Protein AF-A0A950CGV7-F1 (afdb_monomer_lite)

Sequence (73 aa):
MYTQALDTQGKEPAPAPGGETSALAQRFQARVDAEEKVEPKDWMPEAYRQTLIRQISQHAHSEIVGMLPEGNW

Radius of gyration: 18.68 Å; chains: 1; bounding box: 38×39×49 Å

Structure (mmCIF, N/CA/C/O backbone):
data_AF-A0A950CGV7-F1
#
_entry.id   AF-A0A950CGV7-F1
#
loop_
_atom_site.group_PDB
_atom_site.id
_atom_site.type_symbol
_atom_site.label_atom_id
_atom_site.label_alt_id
_atom_site.label_comp_id
_atom_site.label_asym_id
_atom_site.label_entity_id
_atom_site.label_seq_id
_atom_site.pdbx_PDB_ins_code
_atom_site.Cartn_x
_atom_site.Cartn_y
_atom_site.Cartn_z
_atom_site.occupancy
_atom_site.B_iso_or_equiv
_atom_site.auth_seq_id
_atom_site.auth_comp_id
_atom_site.auth_asym_id
_atom_site.auth_atom_id
_atom_site.pdbx_PDB_model_num
ATOM 1 N N . MET A 1 1 ? 23.400 -27.702 5.711 1.00 41.00 1 MET A N 1
ATOM 2 C CA . MET A 1 1 ? 23.727 -26.581 6.616 1.00 41.00 1 MET A CA 1
ATOM 3 C C . MET A 1 1 ? 22.419 -26.013 7.153 1.00 41.00 1 MET A C 1
ATOM 5 O O . MET A 1 1 ? 21.836 -25.140 6.532 1.00 41.00 1 MET A O 1
ATOM 9 N N . TYR A 1 2 ? 21.901 -26.607 8.230 1.00 46.38 2 TYR A N 1
ATOM 10 C CA . TYR A 1 2 ? 20.627 -26.257 8.870 1.00 46.38 2 TYR A CA 1
ATOM 11 C C . TYR A 1 2 ? 20.957 -25.686 10.253 1.00 46.38 2 TYR A C 1
ATOM 13 O O . TYR A 1 2 ? 21.108 -26.438 11.208 1.00 46.38 2 TYR A O 1
ATOM 21 N N . THR A 1 3 ? 21.156 -24.373 10.353 1.00 51.09 3 THR A N 1
ATOM 22 C CA . THR A 1 3 ? 21.409 -23.705 11.648 1.00 51.09 3 THR A CA 1
ATOM 23 C C . THR A 1 3 ? 20.664 -22.382 11.812 1.00 51.09 3 THR A C 1
ATOM 25 O O . THR A 1 3 ? 20.786 -21.749 12.849 1.00 51.09 3 THR A O 1
ATOM 28 N N . GLN A 1 4 ? 19.824 -21.980 10.855 1.00 49.72 4 GLN A N 1
ATOM 29 C CA . GLN A 1 4 ? 19.076 -20.716 10.927 1.00 49.72 4 GLN A CA 1
ATOM 30 C C . GLN A 1 4 ? 17.657 -20.853 11.513 1.00 49.72 4 GLN A C 1
ATOM 32 O O . GLN A 1 4 ? 16.848 -19.942 11.385 1.00 49.72 4 GLN A O 1
ATOM 37 N N . ALA A 1 5 ? 17.335 -21.991 12.138 1.00 49.41 5 ALA A N 1
ATOM 38 C CA . ALA A 1 5 ? 15.995 -22.277 12.664 1.00 49.41 5 ALA A CA 1
ATOM 39 C C . ALA A 1 5 ? 15.857 -22.103 14.192 1.00 49.41 5 ALA A C 1
ATOM 41 O O . ALA A 1 5 ? 14.803 -22.422 14.731 1.00 49.41 5 ALA A O 1
ATOM 42 N N . LEU A 1 6 ? 16.890 -21.620 14.898 1.00 47.69 6 LEU A N 1
ATOM 43 C CA . LEU A 1 6 ? 16.899 -21.576 16.372 1.00 47.69 6 LEU A CA 1
ATOM 44 C C . LEU A 1 6 ? 16.782 -20.179 17.009 1.00 47.69 6 LEU A C 1
ATOM 46 O O . LEU A 1 6 ? 16.596 -20.109 18.217 1.00 47.69 6 LEU A O 1
ATOM 50 N N . ASP A 1 7 ? 16.775 -19.085 16.243 1.00 49.94 7 ASP A N 1
ATOM 51 C CA . ASP A 1 7 ? 16.734 -17.719 16.811 1.00 49.94 7 ASP A CA 1
ATOM 52 C C . ASP A 1 7 ? 15.336 -17.067 16.855 1.00 49.94 7 ASP A C 1
ATOM 54 O O . ASP A 1 7 ? 15.209 -15.866 17.088 1.00 49.94 7 ASP A O 1
ATOM 58 N N . THR A 1 8 ? 14.255 -17.822 16.636 1.00 54.03 8 THR A N 1
ATOM 59 C CA . THR A 1 8 ? 12.885 -17.260 16.617 1.00 54.03 8 THR A CA 1
ATOM 60 C C . THR A 1 8 ? 12.097 -17.451 17.912 1.00 54.03 8 THR A C 1
ATOM 62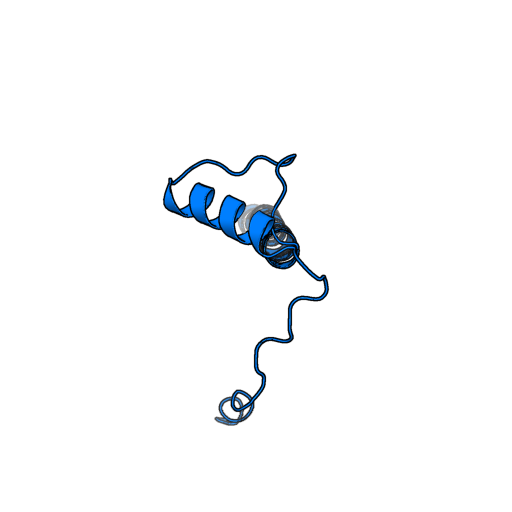 O O . THR A 1 8 ? 10.958 -16.995 18.002 1.00 54.03 8 THR A O 1
ATOM 65 N N . GLN A 1 9 ? 12.682 -18.058 18.949 1.00 50.19 9 GLN A N 1
ATOM 66 C CA . GLN A 1 9 ? 12.025 -18.154 20.254 1.00 50.19 9 GLN A CA 1
ATOM 67 C C . GLN A 1 9 ? 12.376 -16.951 21.134 1.00 50.19 9 GLN A C 1
ATOM 69 O O . GLN A 1 9 ? 13.469 -16.864 21.682 1.00 50.19 9 GLN A O 1
ATOM 74 N N . GLY A 1 10 ? 11.417 -16.036 21.290 1.00 46.94 10 GLY A N 1
ATOM 75 C CA . GLY A 1 10 ? 11.417 -15.078 22.401 1.00 46.94 10 GLY A CA 1
ATOM 76 C C . GLY A 1 10 ? 11.564 -13.603 22.045 1.00 46.94 10 GLY A C 1
ATOM 77 O O . GLY A 1 10 ? 11.657 -12.785 22.956 1.00 46.94 10 GLY A O 1
ATOM 78 N N . LYS A 1 11 ? 11.540 -13.216 20.765 1.00 43.44 11 LYS A N 1
ATOM 79 C CA . LYS A 1 11 ? 11.340 -11.803 20.428 1.00 43.44 11 LYS A CA 1
ATOM 80 C C . LYS A 1 11 ? 9.851 -11.548 20.277 1.00 43.44 11 LYS A C 1
ATOM 82 O O . LYS A 1 11 ? 9.317 -11.589 19.171 1.00 43.44 11 LYS A O 1
ATOM 87 N N . GLU A 1 12 ? 9.187 -11.311 21.410 1.00 43.06 12 GLU A N 1
ATOM 88 C CA . GLU A 1 12 ? 7.927 -10.568 21.391 1.00 43.06 12 GLU A CA 1
ATOM 89 C C . GLU A 1 12 ? 8.132 -9.362 20.463 1.00 43.06 12 GLU A C 1
ATOM 91 O O . GLU A 1 12 ? 9.189 -8.715 20.546 1.00 43.06 12 GLU A O 1
ATOM 96 N N . PRO A 1 13 ? 7.213 -9.099 19.515 1.00 54.22 13 PRO A N 1
ATOM 97 C CA . PRO A 1 13 ? 7.344 -7.931 18.666 1.00 54.22 13 PRO A CA 1
ATOM 98 C C . PRO A 1 13 ? 7.483 -6.738 19.604 1.00 54.22 13 PRO A C 1
ATOM 100 O O . PRO A 1 13 ? 6.611 -6.502 20.440 1.00 54.22 13 PRO A O 1
ATOM 103 N N . ALA A 1 14 ? 8.635 -6.065 19.526 1.00 50.12 14 ALA A N 1
ATOM 104 C CA . ALA A 1 14 ? 8.929 -4.918 20.368 1.00 50.12 14 ALA A CA 1
ATOM 105 C C . ALA A 1 14 ? 7.706 -3.991 20.342 1.00 50.12 14 ALA A C 1
ATOM 107 O O . ALA A 1 14 ? 7.174 -3.769 19.246 1.00 50.12 14 ALA A O 1
ATOM 108 N N . PRO A 1 15 ? 7.233 -3.489 21.501 1.00 51.47 15 PRO A N 1
ATOM 109 C CA . PRO A 1 15 ? 6.110 -2.567 21.512 1.00 51.47 15 PRO A CA 1
ATOM 110 C C . PRO A 1 15 ? 6.445 -1.450 20.531 1.00 51.47 15 PRO A C 1
ATOM 112 O O . PRO A 1 15 ? 7.539 -0.879 20.593 1.00 51.47 15 PRO A O 1
ATOM 115 N N . ALA A 1 16 ? 5.548 -1.236 19.564 1.00 53.12 16 ALA A N 1
ATOM 116 C CA . ALA A 1 16 ? 5.742 -0.251 18.515 1.00 53.12 16 ALA A CA 1
ATOM 117 C C . ALA A 1 16 ? 6.217 1.065 19.161 1.00 53.12 16 ALA A C 1
ATOM 119 O O . ALA A 1 16 ? 5.621 1.503 20.152 1.00 53.12 16 ALA A O 1
ATOM 120 N N . PRO A 1 17 ? 7.322 1.667 18.687 1.00 46.22 17 PRO A N 1
ATOM 121 C CA . PRO A 1 17 ? 7.867 2.857 19.313 1.00 46.22 17 PRO A CA 1
ATOM 122 C C . PRO A 1 17 ? 6.929 4.025 19.011 1.00 46.22 17 PRO A C 1
ATOM 124 O O . PRO A 1 17 ? 6.957 4.608 17.934 1.00 46.22 17 PRO A O 1
ATOM 127 N N . GLY A 1 18 ? 6.068 4.334 19.973 1.00 49.94 18 GLY A N 1
ATOM 128 C CA . GLY A 1 18 ? 5.089 5.407 19.893 1.00 49.94 18 GLY A CA 1
ATOM 129 C C . GLY A 1 18 ? 3.821 4.969 20.598 1.00 49.94 18 GLY A C 1
ATOM 130 O O . GLY A 1 18 ? 3.183 4.009 20.183 1.00 49.94 18 GLY A O 1
ATOM 131 N N . GLY A 1 19 ? 3.462 5.647 21.687 1.00 49.34 19 GLY A N 1
ATOM 132 C CA . GLY A 1 19 ? 2.181 5.444 22.353 1.00 49.34 19 GLY A CA 1
ATOM 133 C C . GLY A 1 19 ? 1.041 5.852 21.425 1.00 49.34 19 GLY A C 1
ATOM 134 O O . GLY A 1 19 ? 0.535 6.968 21.513 1.00 49.34 19 GLY A O 1
ATOM 135 N N . GLU A 1 20 ? 0.657 4.969 20.506 1.00 55.47 20 GLU A N 1
ATOM 136 C CA . GLU A 1 20 ? -0.551 5.127 19.718 1.00 55.47 20 GLU A CA 1
ATOM 137 C C . GLU A 1 20 ? -1.723 5.116 20.692 1.00 55.47 20 GLU A C 1
ATOM 139 O O . GLU A 1 20 ? -1.913 4.186 21.480 1.00 55.47 20 GLU A O 1
ATOM 144 N N . THR A 1 21 ? -2.506 6.193 20.693 1.00 63.81 21 THR A N 1
ATOM 145 C CA . THR A 1 21 ? -3.738 6.202 21.473 1.00 63.81 21 THR A CA 1
ATOM 146 C C . THR A 1 21 ? -4.614 5.085 20.918 1.00 63.81 21 THR A C 1
ATOM 148 O O . THR A 1 21 ? -4.964 5.124 19.741 1.00 63.81 21 THR A O 1
ATOM 151 N N . SER A 1 22 ? -4.970 4.107 21.756 1.00 77.38 22 SER A N 1
ATOM 152 C CA . SER A 1 22 ? -5.774 2.928 21.384 1.00 77.38 22 SER A CA 1
ATOM 153 C C . SER A 1 22 ? -6.982 3.271 20.490 1.00 77.38 22 SER A C 1
ATOM 155 O O . SER A 1 22 ? -7.301 2.534 19.564 1.00 77.38 22 SER A O 1
ATOM 157 N N . ALA A 1 23 ? -7.589 4.449 20.677 1.00 88.94 23 ALA A N 1
ATOM 158 C CA . ALA A 1 23 ? -8.686 4.951 19.852 1.00 88.94 23 ALA A CA 1
ATOM 159 C C . ALA A 1 23 ? -8.329 5.213 18.370 1.00 88.94 23 ALA A C 1
ATOM 161 O O . ALA A 1 23 ? -9.138 4.921 17.491 1.00 88.94 23 ALA A O 1
ATOM 162 N N . LEU A 1 24 ? -7.144 5.758 18.066 1.00 91.12 24 LEU A N 1
ATOM 163 C CA . LEU A 1 24 ? -6.715 6.000 16.681 1.00 91.12 24 LEU A CA 1
ATOM 164 C C . LEU A 1 24 ? -6.443 4.677 15.960 1.00 91.12 24 LEU A C 1
ATOM 166 O O . LEU A 1 24 ? -6.927 4.483 14.845 1.00 91.12 24 LEU A O 1
ATOM 170 N N . ALA A 1 25 ? -5.757 3.747 16.630 1.00 91.38 25 ALA A N 1
ATOM 171 C CA . ALA A 1 25 ? -5.504 2.405 16.112 1.00 91.38 25 ALA A CA 1
ATOM 172 C C . ALA A 1 25 ? -6.812 1.638 15.844 1.00 91.38 25 ALA A C 1
ATOM 174 O O . ALA A 1 25 ? -6.976 1.064 14.771 1.00 91.38 25 ALA A O 1
ATOM 175 N N . GLN A 1 26 ? -7.787 1.702 16.760 1.00 93.81 26 GLN A N 1
ATOM 176 C CA . GLN A 1 26 ? -9.113 1.105 16.555 1.00 93.81 26 GLN A CA 1
ATOM 177 C C . GLN A 1 26 ? -9.860 1.727 15.370 1.00 93.81 26 GLN A C 1
ATOM 179 O O . GLN A 1 26 ? -10.459 1.005 14.578 1.00 93.81 26 GLN A O 1
ATOM 184 N N . ARG A 1 27 ? -9.808 3.058 15.209 1.00 93.94 27 ARG A N 1
ATOM 185 C CA . ARG A 1 27 ? -10.422 3.736 14.056 1.00 93.94 27 ARG A CA 1
ATOM 186 C C . ARG A 1 27 ? -9.783 3.296 12.741 1.00 93.94 27 ARG A C 1
ATOM 188 O O . ARG A 1 27 ? -10.494 3.108 11.760 1.00 93.94 27 ARG A O 1
ATOM 195 N N . PHE A 1 28 ? -8.460 3.159 12.712 1.00 95.19 28 PHE A N 1
ATOM 196 C CA . PHE A 1 28 ? -7.753 2.651 11.541 1.00 95.19 28 PHE A CA 1
ATOM 197 C C . PHE A 1 28 ? -8.167 1.209 11.232 1.00 95.19 28 PHE A C 1
ATOM 199 O O . PHE A 1 28 ? -8.525 0.923 10.095 1.00 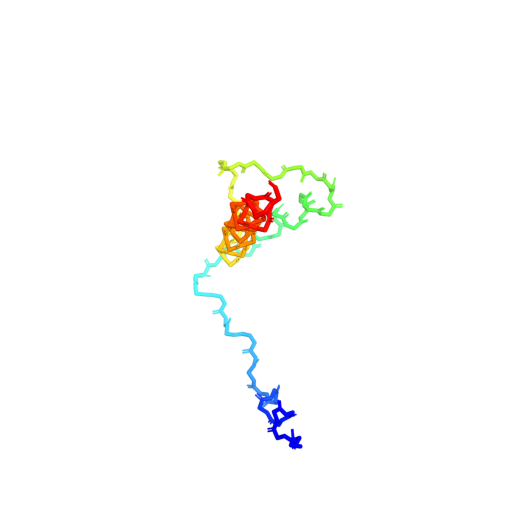95.19 28 PHE A O 1
ATOM 206 N N . GLN A 1 29 ? -8.212 0.336 12.242 1.00 95.38 29 GLN A N 1
ATOM 207 C CA . GLN A 1 29 ? -8.638 -1.051 12.057 1.00 95.38 29 GLN A CA 1
ATOM 208 C C . GLN A 1 29 ? -10.074 -1.142 11.525 1.00 95.38 29 GLN A C 1
ATOM 210 O O . GLN A 1 29 ? -10.312 -1.848 10.556 1.00 95.38 29 GLN A O 1
ATOM 215 N N . ALA A 1 30 ? -11.004 -0.353 12.070 1.00 96.19 30 ALA A N 1
ATOM 216 C CA . ALA A 1 30 ? -12.384 -0.317 11.590 1.00 96.19 30 ALA A CA 1
ATOM 217 C C . ALA A 1 30 ? -12.495 0.101 10.111 1.00 96.19 30 ALA A C 1
ATOM 219 O O . ALA A 1 30 ? -13.342 -0.424 9.395 1.00 96.19 30 ALA A O 1
ATOM 220 N N . ARG A 1 31 ? -11.633 1.015 9.636 1.00 96.38 31 ARG A N 1
ATOM 221 C CA . ARG A 1 31 ? -11.560 1.369 8.206 1.00 96.38 31 ARG A CA 1
ATOM 222 C C . ARG A 1 31 ? -11.055 0.211 7.353 1.00 96.38 31 ARG A C 1
ATOM 224 O O . ARG A 1 31 ? -11.617 -0.045 6.295 1.00 96.38 31 ARG A O 1
ATOM 231 N N . VAL A 1 32 ? -10.010 -0.478 7.815 1.00 95.94 32 VAL A N 1
ATOM 232 C CA . VAL A 1 32 ? -9.455 -1.653 7.126 1.00 95.94 32 VAL A CA 1
ATOM 233 C C . VAL A 1 32 ? -10.500 -2.765 7.032 1.00 95.94 32 VAL A C 1
ATOM 235 O O . VAL A 1 32 ? -10.700 -3.313 5.954 1.00 95.94 32 VAL A O 1
ATOM 238 N N . ASP A 1 33 ? -11.207 -3.046 8.127 1.00 97.88 33 ASP A N 1
ATOM 239 C CA . ASP A 1 33 ? -12.257 -4.071 8.185 1.00 97.88 33 ASP A CA 1
ATOM 240 C C . ASP A 1 33 ? -13.458 -3.726 7.288 1.00 97.88 33 ASP A C 1
ATOM 242 O O . ASP A 1 33 ? -14.135 -4.618 6.782 1.00 97.88 33 ASP A O 1
ATOM 246 N N . ALA A 1 34 ? -13.712 -2.433 7.070 1.00 98.00 34 ALA A N 1
ATOM 247 C CA . ALA A 1 34 ? -14.723 -1.931 6.143 1.00 98.00 34 ALA A CA 1
ATOM 248 C C . ALA A 1 34 ? -14.241 -1.859 4.678 1.00 98.00 34 ALA A C 1
ATOM 250 O O . ALA A 1 34 ? -14.972 -1.351 3.828 1.00 98.00 34 ALA A O 1
ATOM 251 N N . GLU A 1 35 ? -13.024 -2.334 4.382 1.00 97.12 35 GLU A N 1
ATOM 252 C CA . GLU A 1 35 ? -12.376 -2.260 3.064 1.00 97.12 35 GLU A CA 1
ATOM 253 C C . GLU A 1 35 ? -12.273 -0.824 2.509 1.00 97.12 35 GLU A C 1
ATOM 255 O O . GLU A 1 35 ? -12.216 -0.589 1.297 1.00 97.12 35 GLU A O 1
ATOM 260 N N . GLU A 1 36 ? -12.223 0.170 3.399 1.00 97.88 36 GLU A N 1
ATOM 261 C CA . GLU A 1 36 ? -12.041 1.562 3.011 1.00 97.88 36 GLU A CA 1
ATOM 262 C C . GLU A 1 36 ? -10.592 1.821 2.578 1.00 97.88 36 GLU A C 1
ATOM 264 O O . GLU A 1 36 ? -9.624 1.340 3.175 1.00 97.88 36 GLU A O 1
ATOM 269 N N . LYS A 1 37 ? -10.424 2.646 1.540 1.00 96.62 37 LYS A N 1
ATOM 270 C CA . LYS A 1 37 ? -9.097 3.067 1.083 1.00 96.62 37 LYS A CA 1
ATOM 271 C C . LYS A 1 37 ? -8.447 3.990 2.112 1.00 96.62 37 LYS A C 1
ATOM 273 O O . LYS A 1 37 ? -9.066 4.938 2.589 1.00 96.62 37 LYS A O 1
ATOM 278 N N . VAL A 1 38 ? -7.176 3.726 2.407 1.00 96.38 38 VAL A N 1
ATOM 279 C CA . VAL A 1 38 ? -6.332 4.586 3.244 1.00 96.38 38 VAL A CA 1
ATOM 280 C C . VAL A 1 38 ? -5.582 5.559 2.339 1.00 96.38 38 VAL A C 1
ATOM 282 O O . VAL A 1 38 ? -4.745 5.143 1.538 1.00 96.38 38 VAL A O 1
ATOM 285 N N . GLU A 1 39 ? -5.859 6.851 2.476 1.00 97.00 39 GLU A N 1
ATOM 286 C CA . GLU A 1 39 ? -5.259 7.897 1.650 1.00 97.00 39 GLU A CA 1
ATOM 287 C C . GLU A 1 39 ? -3.963 8.452 2.281 1.00 97.00 39 GLU A C 1
ATOM 289 O O . GLU A 1 39 ? -3.764 8.369 3.495 1.00 97.00 39 GLU A O 1
ATOM 294 N N . PRO A 1 40 ? -3.057 9.088 1.512 1.00 94.94 40 PRO A N 1
ATOM 295 C CA . PRO A 1 40 ? -1.744 9.518 2.019 1.00 94.94 40 PRO A CA 1
ATOM 296 C C . PRO A 1 40 ? -1.781 10.479 3.217 1.00 94.94 40 PRO A C 1
ATOM 298 O O . PRO A 1 40 ? -0.840 10.514 4.014 1.00 94.94 40 PRO A O 1
ATOM 301 N N . LYS A 1 41 ? -2.851 11.279 3.321 1.00 94.62 41 LYS A N 1
ATOM 302 C CA . LYS A 1 41 ? -3.072 12.256 4.400 1.00 94.62 41 LYS A CA 1
ATOM 303 C C . LYS A 1 41 ? -3.778 11.659 5.615 1.00 94.62 41 LYS A C 1
ATOM 305 O O . LYS A 1 41 ? -3.858 12.333 6.641 1.00 94.62 41 LYS A O 1
ATOM 310 N N . ASP A 1 42 ? -4.306 10.443 5.505 1.00 95.56 42 ASP A N 1
ATOM 311 C CA . ASP A 1 42 ? -4.920 9.775 6.640 1.00 95.56 42 ASP A CA 1
ATOM 312 C C . ASP A 1 42 ? -3.865 9.419 7.688 1.00 95.56 42 ASP A C 1
ATOM 314 O O . ASP A 1 42 ? -2.704 9.104 7.395 1.00 95.56 42 ASP A O 1
ATOM 318 N N . TRP A 1 43 ? -4.300 9.455 8.945 1.00 94.31 43 TRP A N 1
ATOM 319 C CA . TRP A 1 43 ? -3.528 8.861 10.021 1.00 94.31 43 TRP A CA 1
ATOM 320 C C . TRP A 1 43 ? -3.484 7.338 9.831 1.00 94.31 43 TRP A C 1
ATOM 322 O O . TRP A 1 43 ? -4.500 6.714 9.525 1.00 94.31 43 TRP A O 1
ATOM 332 N N . MET A 1 44 ? -2.309 6.749 10.035 1.00 95.19 44 MET A N 1
ATOM 333 C CA . MET A 1 44 ? -2.076 5.306 10.009 1.00 95.19 44 MET A CA 1
ATOM 334 C C . MET A 1 44 ? -0.936 4.964 10.975 1.00 95.19 44 MET A C 1
ATOM 336 O O . MET A 1 44 ? -0.093 5.839 11.213 1.00 95.19 44 MET A O 1
ATOM 340 N N . PRO A 1 45 ? -0.868 3.720 11.479 1.00 94.69 45 PRO A N 1
ATOM 341 C CA . PRO A 1 45 ? 0.231 3.287 12.329 1.00 94.69 45 PRO A CA 1
ATOM 342 C C . PRO A 1 45 ? 1.597 3.478 11.661 1.00 94.69 45 PRO A C 1
ATOM 344 O O . PRO A 1 45 ? 1.758 3.233 10.460 1.00 94.69 45 PRO A O 1
ATOM 347 N N . GLU A 1 46 ? 2.610 3.876 12.429 1.00 93.25 46 GLU A N 1
ATOM 348 C CA . GLU A 1 46 ? 3.927 4.194 11.852 1.00 93.25 46 GLU A CA 1
ATOM 349 C C . GLU A 1 46 ? 4.588 2.951 11.239 1.00 93.25 46 GLU A C 1
ATOM 351 O O . GLU A 1 46 ? 5.114 2.988 10.126 1.00 93.25 46 GLU A O 1
ATOM 356 N N . ALA A 1 47 ? 4.473 1.802 11.910 1.00 92.56 47 ALA A N 1
ATOM 357 C CA . ALA A 1 47 ? 4.971 0.529 11.391 1.00 92.56 47 ALA A CA 1
ATOM 358 C C . ALA A 1 47 ? 4.300 0.126 10.062 1.00 92.56 47 ALA A C 1
ATOM 360 O O . ALA A 1 47 ? 4.955 -0.432 9.173 1.00 92.56 47 ALA A O 1
ATOM 361 N N . TYR A 1 48 ? 3.010 0.444 9.903 1.00 95.44 48 TYR A N 1
ATOM 362 C CA . TYR A 1 48 ? 2.269 0.216 8.663 1.00 95.44 48 TYR A CA 1
ATOM 363 C C . TYR A 1 48 ? 2.825 1.092 7.532 1.00 95.44 48 TYR A C 1
ATOM 365 O O . TYR A 1 48 ? 3.189 0.577 6.471 1.00 95.44 48 TYR A O 1
ATOM 373 N N . ARG A 1 49 ? 3.009 2.396 7.786 1.00 96.19 49 ARG A N 1
ATOM 374 C CA . ARG A 1 49 ? 3.604 3.341 6.826 1.00 96.19 49 ARG A CA 1
ATOM 375 C C . ARG A 1 49 ? 4.997 2.903 6.374 1.00 96.19 49 ARG A C 1
ATOM 377 O O . ARG A 1 49 ? 5.260 2.852 5.175 1.00 96.19 49 ARG A O 1
ATOM 384 N N . GLN A 1 50 ? 5.876 2.556 7.313 1.00 96.75 50 GLN A N 1
ATOM 385 C CA . GLN A 1 50 ? 7.244 2.128 7.002 1.00 96.75 50 GLN A CA 1
ATOM 386 C C . GLN A 1 50 ? 7.273 0.843 6.168 1.00 96.75 50 GLN A C 1
ATOM 388 O O . GLN A 1 50 ? 8.076 0.703 5.241 1.00 96.75 50 GLN A O 1
ATOM 393 N N . THR A 1 51 ? 6.359 -0.088 6.444 1.00 97.50 51 THR A N 1
ATOM 394 C CA . THR A 1 51 ? 6.235 -1.318 5.657 1.00 97.50 51 THR A CA 1
ATOM 395 C C . THR A 1 51 ? 5.803 -1.029 4.222 1.00 97.50 51 THR A C 1
ATOM 397 O O . THR A 1 51 ? 6.412 -1.570 3.297 1.00 97.50 51 THR A O 1
ATOM 400 N N . LEU A 1 52 ? 4.822 -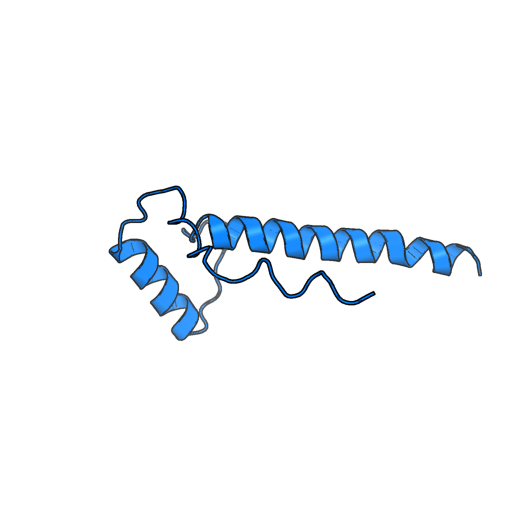0.143 4.021 1.00 97.75 52 LEU A N 1
ATOM 401 C CA . LEU A 1 52 ? 4.396 0.267 2.682 1.00 97.75 52 LEU A CA 1
ATOM 402 C C . LEU A 1 52 ? 5.499 1.000 1.923 1.00 97.75 52 LEU A C 1
ATOM 404 O O . LEU A 1 52 ? 5.728 0.690 0.757 1.00 97.75 52 LEU A O 1
ATOM 408 N N . ILE A 1 53 ? 6.228 1.913 2.573 1.00 97.88 53 ILE A N 1
ATOM 409 C CA . ILE A 1 53 ? 7.383 2.584 1.958 1.00 97.88 53 ILE A CA 1
ATOM 410 C C . ILE A 1 53 ? 8.367 1.536 1.447 1.00 97.88 53 ILE A C 1
ATOM 412 O O . ILE A 1 53 ? 8.769 1.590 0.286 1.00 97.88 53 ILE A O 1
ATOM 416 N N . ARG A 1 54 ? 8.710 0.544 2.275 1.00 98.50 54 ARG A N 1
ATOM 417 C CA . ARG A 1 54 ? 9.606 -0.543 1.874 1.00 98.50 54 ARG A CA 1
ATOM 418 C C . ARG A 1 54 ? 9.055 -1.324 0.681 1.00 98.50 54 ARG A C 1
ATOM 420 O O . ARG A 1 54 ? 9.787 -1.522 -0.280 1.00 98.50 54 ARG A O 1
ATOM 427 N N . GLN A 1 55 ? 7.800 -1.763 0.723 1.00 98.69 55 GLN A N 1
ATOM 428 C CA . GLN A 1 55 ? 7.205 -2.574 -0.345 1.00 98.69 55 GLN A CA 1
ATOM 429 C C . GLN A 1 55 ? 7.093 -1.812 -1.666 1.00 98.69 55 GLN A C 1
ATOM 431 O O . GLN A 1 55 ? 7.558 -2.309 -2.686 1.00 98.69 55 GLN A O 1
ATOM 436 N N . ILE A 1 56 ? 6.538 -0.600 -1.642 1.00 98.56 56 ILE A N 1
ATOM 437 C CA . ILE A 1 56 ? 6.347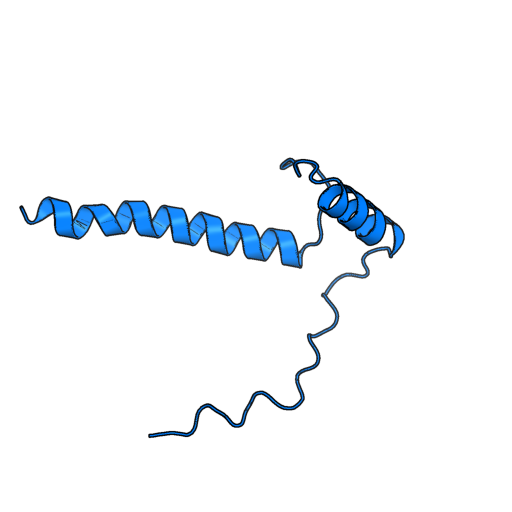 0.232 -2.837 1.00 98.56 56 ILE A CA 1
ATOM 438 C C . ILE A 1 56 ? 7.701 0.615 -3.430 1.00 98.56 56 ILE A C 1
ATOM 440 O O . ILE A 1 56 ? 7.888 0.538 -4.641 1.00 98.56 56 ILE A O 1
ATOM 444 N N . SER A 1 57 ? 8.672 0.962 -2.578 1.00 98.50 57 SER A N 1
ATOM 445 C CA . SER A 1 57 ? 10.031 1.235 -3.039 1.00 98.50 57 SER A CA 1
ATOM 446 C C . SER A 1 57 ? 10.607 0.007 -3.723 1.00 98.50 57 SER A C 1
ATOM 448 O O . SER A 1 57 ? 11.057 0.114 -4.853 1.00 98.50 57 SER A O 1
ATOM 450 N N . GLN A 1 58 ? 10.594 -1.164 -3.082 1.00 98.69 58 GLN A N 1
ATOM 451 C CA . GLN A 1 58 ? 11.153 -2.379 -3.683 1.00 98.69 58 GLN A CA 1
ATOM 452 C C . GLN A 1 58 ? 10.448 -2.756 -4.986 1.00 98.69 58 GLN A C 1
ATOM 454 O O . GLN A 1 58 ? 11.126 -3.104 -5.942 1.00 98.69 58 GLN A O 1
ATOM 459 N N . HIS A 1 59 ? 9.128 -2.592 -5.058 1.00 98.69 59 HIS A N 1
ATOM 460 C CA . HIS A 1 59 ? 8.380 -2.763 -6.298 1.00 98.69 59 HIS 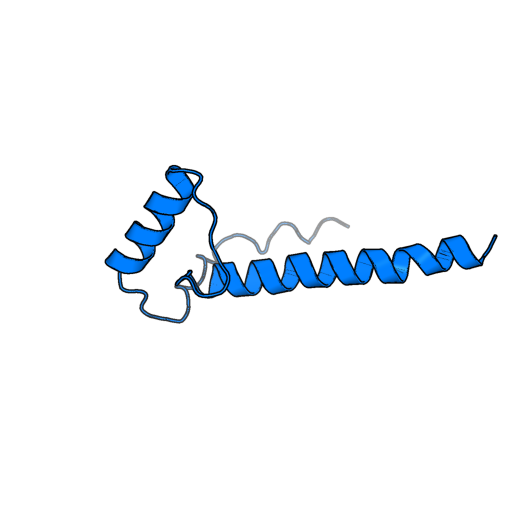A CA 1
ATOM 461 C C . HIS A 1 59 ? 8.909 -1.837 -7.404 1.00 98.69 59 HIS A C 1
ATOM 463 O O . HIS A 1 59 ? 9.281 -2.315 -8.468 1.00 98.69 59 HIS A O 1
ATOM 469 N N . ALA A 1 60 ? 9.074 -0.539 -7.127 1.00 98.69 60 ALA A N 1
ATOM 470 C CA . ALA A 1 60 ? 9.651 0.401 -8.089 1.00 98.69 60 ALA A CA 1
ATOM 471 C C . ALA A 1 60 ? 11.102 0.053 -8.484 1.00 98.69 60 ALA A C 1
ATOM 473 O O . ALA A 1 60 ? 11.475 0.193 -9.647 1.00 98.69 60 ALA A O 1
ATOM 474 N N . HIS A 1 61 ? 11.926 -0.430 -7.545 1.00 98.62 61 HIS A N 1
ATOM 475 C CA . HIS A 1 61 ? 13.275 -0.910 -7.865 1.00 98.62 61 HIS A CA 1
ATOM 476 C C . HIS A 1 61 ? 13.229 -2.134 -8.787 1.00 98.62 61 HIS A C 1
ATOM 478 O O . HIS A 1 61 ? 14.058 -2.234 -9.688 1.00 98.62 61 HIS A O 1
ATOM 484 N N . SER A 1 62 ? 12.278 -3.051 -8.584 1.00 98.19 62 SER A N 1
ATOM 485 C CA . SER A 1 62 ? 12.098 -4.220 -9.448 1.00 98.19 62 SER A CA 1
ATOM 486 C C . SER A 1 62 ? 11.759 -3.825 -10.882 1.00 98.19 62 SER A C 1
ATOM 488 O O . SER A 1 62 ? 12.352 -4.396 -11.790 1.00 98.19 62 SER A O 1
ATOM 490 N N . GLU A 1 63 ? 10.909 -2.816 -11.092 1.00 98.25 63 GLU A N 1
ATOM 491 C CA . GLU A 1 63 ? 10.601 -2.303 -12.436 1.00 98.25 63 GLU A CA 1
ATOM 492 C C . GLU A 1 63 ? 11.858 -1.765 -13.141 1.00 98.25 63 GLU A C 1
ATOM 494 O O . GLU A 1 63 ? 12.110 -2.075 -14.301 1.00 98.25 63 GLU A O 1
ATOM 499 N N . ILE A 1 64 ? 12.707 -1.018 -12.424 1.00 97.94 64 ILE A N 1
ATOM 500 C CA . ILE A 1 64 ? 13.961 -0.481 -12.983 1.00 97.94 64 ILE A CA 1
ATOM 501 C C . ILE A 1 64 ? 14.954 -1.606 -13.298 1.00 97.94 64 ILE A C 1
ATOM 503 O O . ILE A 1 64 ? 15.555 -1.636 -14.370 1.00 97.94 64 ILE A O 1
ATOM 507 N N . VAL A 1 65 ? 15.156 -2.532 -12.359 1.00 97.75 65 VAL A N 1
ATOM 508 C CA . VAL A 1 65 ? 16.110 -3.640 -12.523 1.00 97.75 65 VAL A CA 1
ATOM 509 C C . VAL A 1 65 ? 15.634 -4.626 -13.592 1.00 97.75 65 VAL A C 1
ATOM 511 O O . VAL A 1 65 ? 16.468 -5.210 -14.282 1.00 97.75 65 VAL A O 1
ATOM 514 N N . GLY A 1 66 ? 14.321 -4.773 -13.777 1.00 97.06 66 GLY A N 1
ATOM 515 C CA . GLY A 1 66 ? 13.714 -5.604 -14.815 1.00 97.06 66 GLY A CA 1
ATOM 516 C C . GLY A 1 66 ? 14.092 -5.187 -16.238 1.00 97.06 66 GLY A C 1
ATOM 517 O O . GLY A 1 66 ? 14.200 -6.047 -17.105 1.00 97.06 66 GLY A O 1
ATOM 518 N N . MET A 1 67 ? 14.417 -3.911 -16.462 1.00 97.25 67 MET A N 1
ATOM 519 C CA . MET A 1 67 ? 14.870 -3.420 -17.769 1.00 97.25 67 MET A CA 1
ATOM 520 C C . MET A 1 67 ? 16.304 -3.856 -18.124 1.00 97.25 67 MET A C 1
ATOM 522 O O . MET A 1 67 ? 16.678 -3.857 -19.296 1.00 97.25 67 MET A O 1
ATOM 526 N N . LEU A 1 68 ? 17.136 -4.221 -17.138 1.00 96.94 68 LEU A N 1
ATOM 527 C CA . LEU A 1 68 ? 18.522 -4.644 -17.381 1.00 96.94 68 LEU A CA 1
ATOM 528 C C . LEU A 1 68 ? 18.624 -5.898 -18.270 1.00 96.94 68 LEU A C 1
ATOM 530 O O . LEU A 1 68 ? 19.389 -5.859 -19.235 1.00 96.94 68 LEU A O 1
ATOM 534 N N . PRO A 1 69 ? 17.897 -7.005 -17.999 1.00 96.31 69 PRO A N 1
ATOM 535 C CA . PRO A 1 69 ? 17.898 -8.158 -18.896 1.00 96.31 69 PRO A CA 1
ATOM 536 C C . PRO A 1 69 ? 17.217 -7.880 -20.242 1.00 96.31 69 PRO A C 1
ATOM 538 O O . PRO A 1 69 ? 17.615 -8.485 -21.234 1.00 96.31 69 PRO A O 1
ATOM 541 N N . GLU A 1 70 ? 16.232 -6.976 -20.302 1.00 94.00 70 GLU A N 1
ATOM 542 C CA . GLU A 1 70 ? 15.583 -6.587 -21.563 1.00 94.00 70 GLU A CA 1
ATOM 543 C C . GLU A 1 70 ? 16.565 -5.891 -22.513 1.00 94.00 70 GLU A C 1
ATOM 545 O O . GLU A 1 70 ? 16.579 -6.196 -23.699 1.00 94.00 70 GLU A O 1
ATOM 550 N N . GLY A 1 71 ? 17.448 -5.030 -21.997 1.00 90.38 71 GLY A N 1
ATOM 551 C CA . GLY A 1 71 ? 18.468 -4.348 -22.803 1.00 90.38 71 GLY A CA 1
ATOM 552 C C . GLY A 1 71 ? 19.594 -5.245 -23.334 1.00 90.38 71 GLY A C 1
ATOM 553 O O . GLY A 1 71 ? 20.433 -4.775 -24.099 1.00 90.38 71 GLY A O 1
ATOM 554 N N . ASN A 1 72 ? 19.651 -6.514 -22.917 1.00 91.19 72 ASN A N 1
ATOM 555 C CA . ASN A 1 72 ? 20.618 -7.487 -23.432 1.00 91.19 72 ASN A CA 1
ATOM 556 C C . ASN A 1 72 ? 20.139 -8.186 -24.721 1.00 91.19 72 ASN A C 1
ATOM 558 O O . ASN A 1 72 ? 20.908 -8.950 -25.308 1.00 91.19 72 ASN A O 1
ATOM 562 N N . TRP A 1 73 ? 18.888 -7.964 -25.133 1.00 85.25 73 TRP A N 1
ATOM 563 C CA . TRP A 1 73 ? 18.316 -8.469 -26.383 1.00 85.25 73 TRP A CA 1
ATOM 564 C C . TRP A 1 73 ? 18.207 -7.371 -27.442 1.00 85.25 73 TRP A C 1
ATOM 566 O O . TRP A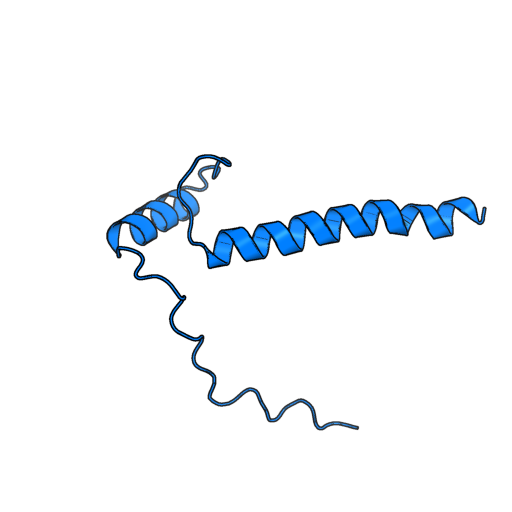 1 73 ? 17.912 -6.211 -27.079 1.00 85.25 73 TRP A O 1
#

Secondary structure (DSSP, 8-state):
---TTSS-SS--PPPPSS---HHHHHHHHHHHHTT----TTS---HHHHHHHHHHHHHHHHHHHHHHHHHTT-

pLDDT: mean 82.32, std 21.04, range [41.0, 98.69]

Foldseek 3Di:
DPDPPPPPPDPPPPDQPDPDPVVLAVVQVVCVVVVHDDDPPDDDRPVVVVVCCVVVVVVVVCVVVVVVVVVVD